Protein AF-A0A9P5W9I7-F1 (afdb_monomer_lite)

Foldseek 3Di:
DVLVVVLVVLVVQLQPDPDLVSNVVSLVVSCVSCVVPVVVNVCCVPPQADPSNHGDCVVVVLDPDPDPPRVVNVVVVVVVCCCVPQVVVDPDDPPVNVVVSCVPPVVVVVVVVVVCVVVVNDPPPQDVVNVVVVVVVVPDDPVRVVVVVVVVVVVVVVVD

pLDDT: mean 71.73, std 11.71, range [44.12, 89.69]

Sequence (160 aa):
HEKCDLMRPLFNAVRNATNALDQKAKWDQFKEEFPTQTKLINYIDNKWFNKTGIIQRWAVYHRMEDQEVTTNNWVESWHSILKGNHLVRERNVRIDRLIYLLQGPVDIDFRLTYYKIKKGLQPIPWRQEDKRKRNRAYQIPIAEAARMITVKDIVEDNLH

Structure (mmCIF, N/CA/C/O backbone):
data_AF-A0A9P5W9I7-F1
#
_entry.id   AF-A0A9P5W9I7-F1
#
loop_
_atom_site.group_PDB
_atom_site.id
_atom_site.type_symbol
_atom_site.label_atom_id
_atom_site.label_alt_id
_atom_site.label_comp_id
_atom_site.label_asym_id
_atom_site.label_entity_id
_atom_site.label_seq_id
_atom_site.pdbx_PDB_ins_code
_atom_site.Cartn_x
_atom_site.Cartn_y
_atom_site.Cartn_z
_atom_site.occupancy
_atom_site.B_iso_or_equiv
_atom_site.auth_seq_id
_atom_site.auth_comp_id
_atom_site.auth_asym_id
_atom_site.auth_atom_id
_atom_site.pdbx_PDB_model_num
ATOM 1 N N . HIS A 1 1 ? -20.521 9.876 -4.128 1.00 48.31 1 HIS A N 1
ATOM 2 C CA . HIS A 1 1 ? -19.052 9.979 -4.246 1.00 48.31 1 HIS A CA 1
ATOM 3 C C . HIS A 1 1 ? -18.432 10.502 -2.947 1.00 48.31 1 HIS A C 1
ATOM 5 O O . HIS A 1 1 ? -17.506 9.862 -2.482 1.00 48.31 1 HIS A O 1
ATOM 11 N N . GLU A 1 2 ? -19.020 11.506 -2.280 1.00 55.56 2 GLU A N 1
ATOM 12 C CA . GLU A 1 2 ? -18.516 12.083 -1.008 1.00 55.56 2 GLU A CA 1
ATOM 13 C C . GLU A 1 2 ? -18.245 11.096 0.144 1.00 55.56 2 GLU A C 1
ATOM 15 O O . GLU A 1 2 ? -17.246 11.232 0.841 1.00 55.56 2 GLU A O 1
ATOM 20 N N . LYS A 1 3 ? -19.079 10.065 0.355 1.00 62.69 3 LYS A N 1
ATOM 21 C CA . LYS A 1 3 ? -18.873 9.136 1.488 1.00 62.69 3 LYS A CA 1
ATOM 22 C C . LYS A 1 3 ? -17.605 8.278 1.374 1.00 62.69 3 LYS A C 1
ATOM 24 O O . LYS A 1 3 ? -17.041 7.905 2.396 1.00 62.69 3 LYS A O 1
ATOM 29 N N . CYS A 1 4 ? -17.127 7.970 0.164 1.00 63.09 4 CYS A N 1
ATOM 30 C CA . CYS A 1 4 ? -15.898 7.179 0.005 1.00 63.09 4 CYS A CA 1
ATOM 31 C C . CYS A 1 4 ? -14.654 7.932 0.493 1.00 63.09 4 CYS A C 1
ATOM 33 O O . CYS A 1 4 ? -13.720 7.300 0.988 1.00 63.09 4 CYS A O 1
ATOM 35 N N . ASP A 1 5 ? -14.659 9.263 0.412 1.00 73.81 5 ASP A N 1
ATOM 36 C CA . ASP A 1 5 ? -13.523 10.092 0.817 1.00 73.81 5 ASP A CA 1
ATOM 37 C C . ASP A 1 5 ? -13.351 10.129 2.345 1.00 73.81 5 ASP A C 1
ATOM 39 O O . ASP A 1 5 ? -12.232 10.274 2.841 1.00 73.81 5 ASP A O 1
ATOM 43 N N . LEU A 1 6 ? -14.430 9.883 3.100 1.00 79.12 6 LEU A N 1
ATOM 44 C CA . LEU A 1 6 ? -14.436 9.811 4.568 1.00 79.12 6 LEU A CA 1
ATOM 45 C C . LEU A 1 6 ? -13.920 8.477 5.124 1.00 79.12 6 LEU A C 1
ATOM 47 O O . LEU A 1 6 ? -13.484 8.407 6.275 1.00 79.12 6 LEU A O 1
ATOM 51 N N . MET A 1 7 ? -13.889 7.425 4.303 1.00 80.00 7 MET A N 1
ATOM 52 C CA . MET A 1 7 ? -13.483 6.089 4.743 1.00 80.00 7 MET A CA 1
ATOM 53 C C . MET A 1 7 ? -12.032 6.060 5.227 1.00 80.00 7 MET A C 1
ATOM 55 O O . MET A 1 7 ? -11.712 5.452 6.248 1.00 80.00 7 MET A O 1
ATOM 59 N N . ARG A 1 8 ? -11.134 6.736 4.505 1.00 78.69 8 ARG A N 1
ATOM 60 C CA . ARG A 1 8 ? -9.700 6.732 4.810 1.00 78.69 8 ARG A CA 1
ATOM 61 C C . ARG A 1 8 ? -9.367 7.528 6.085 1.00 78.69 8 ARG A C 1
ATOM 63 O O . ARG A 1 8 ? -8.616 6.995 6.903 1.00 78.69 8 ARG A O 1
ATOM 70 N N . PRO A 1 9 ? -9.910 8.740 6.309 1.00 83.69 9 PRO A N 1
ATOM 71 C CA . PRO A 1 9 ? -9.795 9.448 7.585 1.00 83.69 9 PRO A CA 1
ATOM 72 C C . PRO A 1 9 ? -10.318 8.649 8.784 1.00 83.69 9 PRO A C 1
ATOM 74 O O . PRO A 1 9 ? -9.591 8.502 9.766 1.00 83.69 9 PRO A O 1
ATOM 77 N N . LEU A 1 10 ? -11.525 8.078 8.691 1.00 82.94 10 LEU A N 1
ATOM 78 C CA . LEU A 1 10 ? -12.131 7.312 9.786 1.00 82.94 10 LEU A CA 1
ATOM 79 C C . LEU A 1 10 ? -11.320 6.058 10.107 1.00 82.94 10 LEU A C 1
ATOM 81 O O . LEU A 1 10 ? -11.001 5.793 11.265 1.00 82.94 10 LEU A O 1
ATOM 85 N N . PHE A 1 11 ? -10.873 5.339 9.080 1.00 82.38 11 PHE A N 1
ATOM 86 C CA . PHE A 1 11 ? -10.020 4.174 9.278 1.00 82.38 11 PHE A CA 1
ATOM 87 C C . PHE A 1 11 ? -8.660 4.528 9.901 1.00 82.38 11 PHE A C 1
ATOM 89 O O . PHE A 1 11 ? -8.155 3.815 10.770 1.00 82.38 11 PHE A O 1
ATOM 96 N N . ASN A 1 12 ? -8.073 5.665 9.513 1.00 81.94 12 ASN A N 1
ATOM 97 C CA . ASN A 1 12 ? -6.860 6.169 10.155 1.00 81.94 12 ASN A CA 1
ATOM 98 C C . ASN A 1 12 ? -7.101 6.523 11.631 1.00 81.94 12 ASN A C 1
ATOM 100 O O . ASN A 1 12 ? -6.225 6.261 12.454 1.00 81.94 12 ASN A O 1
ATOM 104 N N . ALA A 1 13 ? -8.269 7.073 11.976 1.00 83.06 13 ALA A N 1
ATOM 105 C CA . ALA A 1 13 ? -8.627 7.385 13.358 1.00 83.06 13 ALA A CA 1
ATOM 106 C C . ALA A 1 13 ? -8.743 6.116 14.220 1.00 83.06 13 ALA A C 1
ATOM 108 O O . ALA A 1 13 ? -8.220 6.097 15.333 1.00 83.06 13 ALA A O 1
ATOM 109 N N . VAL A 1 14 ? -9.341 5.042 13.688 1.00 84.00 14 VAL A N 1
ATOM 110 C CA . VAL A 1 14 ? -9.391 3.719 14.342 1.00 84.00 14 VAL A CA 1
ATOM 111 C C . VAL A 1 14 ? -7.980 3.187 14.592 1.00 84.00 14 VAL A C 1
ATOM 113 O O . VAL A 1 14 ? -7.662 2.711 15.682 1.00 84.00 14 VAL A O 1
ATOM 116 N N . ARG A 1 15 ? -7.099 3.291 13.592 1.00 76.88 15 ARG A N 1
ATOM 117 C CA . ARG A 1 15 ? -5.727 2.780 13.688 1.00 76.88 15 ARG A CA 1
ATOM 118 C C . ARG A 1 15 ? -4.861 3.568 14.671 1.00 76.88 15 ARG A C 1
ATOM 120 O O . ARG A 1 15 ? -4.028 2.976 15.348 1.00 76.88 15 ARG A O 1
ATOM 127 N N . ASN A 1 16 ? -5.028 4.886 14.719 1.00 76.69 16 ASN A N 1
ATOM 128 C CA . ASN A 1 16 ? -4.210 5.776 15.544 1.00 76.69 16 ASN A CA 1
ATOM 129 C C . ASN A 1 16 ? -4.757 5.937 16.977 1.00 76.69 16 ASN A C 1
ATOM 131 O O . ASN A 1 16 ? -4.187 6.693 17.758 1.00 76.69 16 ASN A O 1
ATOM 135 N N . ALA A 1 17 ? -5.859 5.267 17.323 1.00 78.31 17 ALA A N 1
ATOM 136 C CA . ALA A 1 17 ? -6.409 5.282 18.671 1.00 78.31 17 ALA A CA 1
ATOM 137 C C . ALA A 1 17 ? -5.436 4.629 19.668 1.00 78.31 17 ALA A C 1
ATOM 139 O O . ALA A 1 17 ? -5.015 3.485 19.495 1.00 78.31 17 ALA A O 1
ATOM 140 N N . THR A 1 18 ? -5.086 5.362 20.724 1.00 70.69 18 THR A N 1
ATOM 141 C CA . THR A 1 18 ? -4.099 4.933 21.731 1.00 70.69 18 THR A CA 1
ATOM 142 C C . THR A 1 18 ? -4.683 3.931 22.731 1.00 70.69 18 THR A C 1
ATOM 144 O O . THR A 1 18 ? -3.954 3.115 23.293 1.00 70.69 18 THR A O 1
ATOM 147 N N . ASN A 1 19 ? -6.007 3.964 22.925 1.00 77.38 19 ASN A N 1
ATOM 148 C CA . ASN A 1 19 ? -6.727 3.186 23.931 1.00 77.38 19 ASN A CA 1
ATOM 149 C C . ASN A 1 19 ? -7.699 2.200 23.269 1.00 77.38 19 ASN A C 1
ATOM 151 O O . ASN A 1 19 ? -8.376 2.547 22.306 1.00 77.38 19 ASN A O 1
ATOM 155 N N . ALA A 1 20 ? -7.841 0.997 23.833 1.00 77.88 20 ALA A N 1
ATOM 156 C CA . ALA A 1 20 ? -8.728 -0.047 23.302 1.00 77.88 20 ALA A CA 1
ATOM 157 C C . ALA A 1 20 ? -10.207 0.384 23.235 1.00 77.88 20 ALA A C 1
ATOM 159 O O . ALA A 1 20 ? -10.903 0.088 22.268 1.00 77.88 20 ALA A O 1
ATOM 160 N N . LEU A 1 21 ? -10.677 1.117 24.250 1.00 80.56 21 LEU A N 1
ATOM 161 C CA . LEU A 1 21 ? -12.047 1.641 24.312 1.00 80.56 21 LEU A CA 1
ATOM 162 C C . LEU A 1 21 ? -12.317 2.676 23.213 1.00 80.56 21 LEU A C 1
ATOM 164 O O . LEU A 1 21 ? -13.333 2.605 22.531 1.00 80.56 21 LEU A O 1
ATOM 168 N N . ASP A 1 22 ? -11.375 3.598 23.014 1.00 83.62 22 ASP A N 1
ATOM 169 C CA . ASP A 1 22 ? -11.441 4.629 21.974 1.00 83.62 22 ASP A CA 1
ATOM 170 C C . ASP A 1 22 ? -11.346 4.015 20.566 1.00 83.62 22 ASP A C 1
ATOM 172 O O . ASP A 1 22 ? -12.085 4.383 19.655 1.00 83.62 22 ASP A O 1
ATOM 176 N N . GLN A 1 23 ? -10.491 3.003 20.401 1.00 82.75 23 GLN A N 1
ATOM 177 C CA . GLN A 1 23 ? -10.377 2.244 19.159 1.00 82.75 23 GLN A CA 1
ATOM 178 C C . GLN A 1 23 ? -11.676 1.517 18.813 1.00 82.75 23 GLN A C 1
ATOM 180 O O . GLN A 1 23 ? -12.113 1.560 17.663 1.00 82.75 23 GLN A O 1
ATOM 185 N N . LYS A 1 24 ? -12.303 0.878 19.806 1.00 84.50 24 LYS A N 1
ATOM 186 C CA . LYS A 1 24 ? -13.584 0.197 19.630 1.00 84.50 24 LYS A CA 1
ATOM 187 C C . LYS A 1 24 ? -14.688 1.180 19.248 1.00 84.50 24 LYS A C 1
ATOM 189 O O . LYS A 1 24 ? -15.360 0.945 18.254 1.00 84.50 24 LYS A O 1
ATOM 194 N N . ALA A 1 25 ? -14.806 2.307 19.952 1.00 87.62 25 ALA A N 1
ATOM 195 C CA . ALA A 1 25 ? -15.806 3.330 19.646 1.00 87.62 25 ALA A CA 1
ATOM 196 C C . ALA A 1 25 ? -15.678 3.859 18.204 1.00 87.62 25 ALA A C 1
ATOM 198 O O . ALA A 1 25 ? -16.665 3.942 17.478 1.00 87.62 25 ALA A O 1
ATOM 199 N N . LYS A 1 26 ? -14.450 4.143 17.750 1.00 88.38 26 LYS A N 1
ATOM 200 C CA . LYS A 1 26 ? -14.189 4.580 16.367 1.00 88.38 26 LYS A CA 1
ATOM 201 C C . LYS A 1 26 ? -14.460 3.482 15.340 1.00 88.38 26 LYS A C 1
ATOM 203 O O . LYS A 1 26 ? -14.835 3.775 14.207 1.00 88.38 26 LYS A O 1
ATOM 208 N N . TRP A 1 27 ? -14.236 2.220 15.703 1.00 89.38 27 TRP A N 1
ATOM 209 C CA . TRP A 1 27 ? -14.510 1.092 14.819 1.00 89.38 27 TRP A CA 1
ATOM 210 C C . TRP A 1 27 ? -16.010 0.824 14.691 1.00 89.38 27 TRP A C 1
ATOM 212 O O . TRP A 1 27 ? -16.485 0.565 13.589 1.00 89.38 27 TRP A O 1
ATOM 222 N N . ASP A 1 28 ? -16.762 0.963 15.780 1.00 88.44 28 ASP A N 1
ATOM 223 C CA . ASP A 1 28 ? -18.222 0.879 15.767 1.00 88.44 28 ASP A CA 1
ATOM 224 C C . ASP A 1 28 ? -18.814 2.023 14.924 1.00 88.44 28 ASP A C 1
ATOM 226 O O . ASP A 1 28 ? -19.610 1.760 14.022 1.00 88.44 28 ASP A O 1
ATOM 230 N N . GLN A 1 29 ? -18.299 3.252 15.075 1.00 89.69 29 GLN A N 1
ATOM 231 C CA . GLN A 1 29 ? -18.633 4.377 14.191 1.00 89.69 29 GLN A CA 1
ATOM 232 C C . GLN A 1 29 ? -18.363 4.044 12.711 1.00 89.69 29 GLN A C 1
ATOM 234 O O . GLN A 1 29 ? -19.195 4.304 11.844 1.00 89.69 29 GLN A O 1
ATOM 239 N N . PHE A 1 30 ? -17.222 3.419 12.398 1.00 89.06 30 PHE A N 1
ATOM 240 C CA . PHE A 1 30 ? -16.901 3.012 11.027 1.00 89.06 30 PHE A CA 1
ATOM 241 C C . PHE A 1 30 ? -17.912 1.995 10.464 1.00 89.06 30 PHE A C 1
ATOM 243 O O . PHE A 1 30 ? -18.265 2.070 9.284 1.00 89.06 30 PHE A O 1
ATOM 250 N N . LYS A 1 31 ? -18.399 1.053 11.282 1.00 88.88 31 LYS A N 1
ATOM 251 C CA . LYS A 1 31 ? -19.411 0.064 10.865 1.00 88.88 31 LYS A CA 1
ATOM 252 C C . LYS A 1 31 ? -20.766 0.713 10.594 1.00 88.88 31 LYS A C 1
ATOM 254 O O . LYS A 1 31 ? -21.421 0.338 9.623 1.00 88.88 31 LYS A O 1
ATOM 259 N N . GLU A 1 32 ? -21.162 1.680 11.418 1.00 89.06 32 GLU A N 1
ATOM 260 C CA . GLU A 1 32 ? -22.407 2.438 11.242 1.00 89.06 32 GLU A CA 1
ATOM 261 C C . GLU A 1 32 ? -22.374 3.308 9.982 1.00 89.06 32 GLU A C 1
ATOM 263 O O . GLU A 1 32 ? -23.369 3.417 9.264 1.00 89.06 32 GLU A O 1
ATOM 268 N N . GLU A 1 33 ? -21.217 3.892 9.675 1.00 87.88 33 GLU A N 1
ATOM 269 C CA . GLU A 1 33 ? -21.063 4.802 8.543 1.00 87.88 33 GLU A CA 1
ATOM 270 C C . GLU A 1 33 ? -20.870 4.060 7.205 1.00 87.88 33 GLU A C 1
ATOM 272 O O . GLU A 1 33 ? -21.282 4.555 6.147 1.00 87.88 33 GLU A O 1
ATOM 277 N N . PHE A 1 34 ? -20.328 2.833 7.247 1.00 87.19 34 PHE A N 1
ATOM 278 C CA . PHE A 1 34 ? -20.070 1.981 6.076 1.00 87.19 34 PHE A CA 1
ATOM 279 C C . PHE A 1 34 ? -20.651 0.556 6.180 1.00 87.19 34 PHE A C 1
ATOM 281 O O . PHE A 1 34 ? -19.930 -0.421 5.944 1.00 87.19 34 PHE A O 1
ATOM 288 N N . PRO A 1 35 ? -21.967 0.388 6.414 1.00 86.31 35 PRO A N 1
ATOM 289 C CA . PRO A 1 35 ? -22.576 -0.931 6.611 1.00 86.31 35 PRO A CA 1
ATOM 290 C C . PRO A 1 35 ? -22.516 -1.812 5.353 1.00 86.31 35 PRO A C 1
ATOM 292 O O . PRO A 1 35 ? -22.529 -3.038 5.432 1.00 86.31 35 PRO A O 1
ATOM 295 N N . THR A 1 36 ? -22.407 -1.203 4.169 1.00 87.75 36 THR A N 1
ATOM 296 C CA . THR A 1 36 ? -22.297 -1.910 2.885 1.00 87.75 36 THR A CA 1
ATOM 297 C C . THR A 1 36 ? -20.950 -2.611 2.689 1.00 87.75 36 THR A C 1
ATOM 299 O O . THR A 1 36 ? -20.841 -3.493 1.838 1.00 87.75 36 THR A O 1
ATOM 302 N N . GLN A 1 37 ? -19.925 -2.280 3.482 1.00 84.06 37 GLN A N 1
ATOM 303 C CA . GLN A 1 37 ? -18.563 -2.807 3.338 1.00 84.06 37 GLN A CA 1
ATOM 304 C C . GLN A 1 37 ? -18.314 -4.061 4.181 1.00 84.06 37 GLN A C 1
ATOM 306 O O . GLN A 1 37 ? -17.251 -4.242 4.776 1.00 84.06 37 GLN A O 1
ATOM 311 N N . THR A 1 38 ? -19.287 -4.969 4.199 1.00 84.94 38 THR A N 1
ATOM 312 C CA . THR A 1 38 ? -19.289 -6.189 5.023 1.00 84.94 38 THR A CA 1
ATOM 313 C C . THR A 1 38 ? -18.039 -7.049 4.842 1.00 84.94 38 THR A C 1
ATOM 315 O O . THR A 1 38 ? -17.475 -7.531 5.819 1.00 84.94 38 THR A O 1
ATOM 318 N N . LYS A 1 39 ? -17.541 -7.203 3.607 1.00 84.88 39 LYS A N 1
ATOM 319 C CA . LYS A 1 39 ? -16.312 -7.971 3.327 1.00 84.88 39 LYS A CA 1
ATOM 320 C C . LYS A 1 39 ? -15.078 -7.362 3.996 1.00 84.88 39 LYS A C 1
ATOM 322 O O . LYS A 1 39 ? -14.263 -8.095 4.549 1.00 84.88 39 LYS A O 1
ATOM 327 N N . LEU A 1 40 ? -14.950 -6.038 3.939 1.00 81.19 40 LEU A N 1
ATOM 328 C CA . LEU A 1 40 ? -13.836 -5.308 4.541 1.00 81.19 40 LEU A CA 1
ATOM 329 C C . LEU A 1 40 ? -13.916 -5.368 6.069 1.00 81.19 40 LEU A C 1
ATOM 331 O O . LEU A 1 40 ? -12.923 -5.695 6.716 1.00 81.19 40 LEU A O 1
ATOM 335 N N . ILE A 1 41 ? -15.104 -5.118 6.626 1.00 86.94 41 ILE A N 1
ATOM 336 C CA . ILE A 1 41 ? -15.362 -5.181 8.069 1.00 86.94 41 ILE A CA 1
ATOM 337 C C . ILE A 1 41 ? -15.014 -6.574 8.603 1.00 86.94 41 ILE A C 1
ATOM 339 O O . ILE A 1 41 ? -14.200 -6.689 9.515 1.00 86.94 41 ILE A O 1
ATOM 343 N N . ASN A 1 42 ? -15.525 -7.631 7.963 1.00 86.25 42 ASN A N 1
ATOM 344 C CA . ASN A 1 42 ? -15.249 -9.013 8.355 1.00 86.25 42 ASN A CA 1
ATOM 345 C C . ASN A 1 42 ? -13.761 -9.362 8.261 1.00 86.25 42 ASN A C 1
ATOM 347 O O . ASN A 1 42 ? -13.240 -10.087 9.105 1.00 86.25 42 ASN A O 1
ATOM 351 N N . TYR A 1 43 ? -13.062 -8.883 7.231 1.00 83.38 43 TYR A N 1
ATOM 352 C CA . TYR A 1 43 ? -11.627 -9.118 7.104 1.00 83.38 43 TYR A CA 1
ATOM 353 C C . TYR A 1 43 ? -10.861 -8.503 8.280 1.00 83.38 43 TYR A C 1
ATOM 355 O O . TYR A 1 43 ? -10.034 -9.178 8.892 1.00 83.38 43 TYR A O 1
ATOM 363 N N . ILE A 1 44 ? -11.160 -7.251 8.623 1.00 82.94 44 ILE A N 1
ATOM 364 C CA . ILE A 1 44 ? -10.463 -6.521 9.686 1.00 82.94 44 ILE A CA 1
ATOM 365 C C . ILE A 1 44 ? -10.810 -7.109 11.061 1.00 82.94 44 ILE A C 1
ATOM 367 O O . ILE A 1 44 ? -9.887 -7.400 11.823 1.00 82.94 44 ILE A O 1
ATOM 371 N N . ASP A 1 45 ? -12.091 -7.374 11.346 1.00 83.38 45 ASP A N 1
ATOM 372 C CA . ASP A 1 45 ? -12.543 -8.013 12.596 1.00 83.38 45 ASP A CA 1
ATOM 373 C C . ASP A 1 45 ? -11.817 -9.349 12.839 1.00 83.38 45 ASP A C 1
ATOM 375 O O . ASP A 1 45 ? -11.376 -9.621 13.952 1.00 83.38 45 ASP A O 1
ATOM 379 N N . ASN A 1 46 ? -11.616 -10.156 11.791 1.00 81.19 46 ASN A N 1
ATOM 380 C CA . ASN A 1 46 ? -11.006 -11.484 11.923 1.00 81.19 46 ASN A CA 1
ATOM 381 C C . ASN A 1 46 ? -9.473 -11.495 11.877 1.00 81.19 46 ASN A C 1
ATOM 383 O O . ASN A 1 46 ? -8.851 -12.418 12.406 1.00 81.19 46 ASN A O 1
ATOM 387 N N . LYS A 1 47 ? -8.849 -10.552 11.160 1.00 78.75 47 LYS A N 1
ATOM 388 C CA . LYS A 1 47 ? -7.401 -10.586 10.892 1.00 78.75 47 LYS A CA 1
ATOM 389 C C . LYS A 1 47 ? -6.615 -9.559 11.687 1.00 78.75 47 LYS A C 1
ATOM 391 O O . LYS A 1 47 ? -5.446 -9.809 11.956 1.00 78.75 47 LYS A O 1
ATOM 396 N N . TRP A 1 48 ? -7.196 -8.402 11.990 1.00 76.81 48 TRP A N 1
ATOM 397 C CA . TRP A 1 48 ? -6.445 -7.266 12.532 1.00 76.81 48 TRP A CA 1
ATOM 398 C C . TRP A 1 48 ? -6.666 -7.104 14.028 1.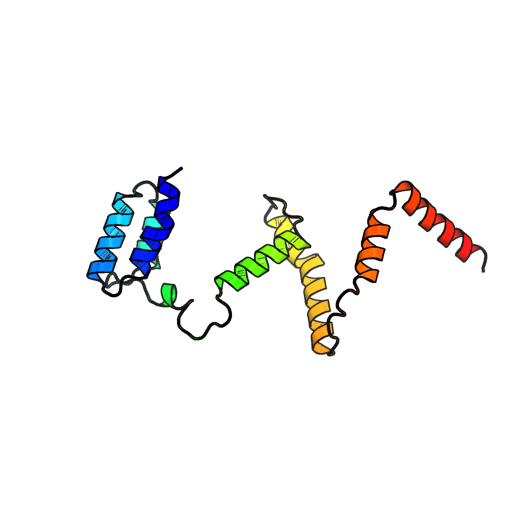00 76.81 48 TRP A C 1
ATOM 400 O O . TRP A 1 48 ? -5.717 -6.773 14.734 1.00 76.81 48 TRP A O 1
ATOM 410 N N . PHE A 1 49 ? -7.869 -7.376 14.531 1.00 79.31 49 PHE A N 1
ATOM 411 C CA . PHE A 1 49 ? -8.131 -7.362 15.967 1.00 79.31 49 PHE A CA 1
ATOM 412 C C . PHE A 1 49 ? -7.614 -8.642 16.637 1.00 79.31 49 PHE A C 1
ATOM 414 O O . PHE A 1 49 ? -7.768 -9.752 16.129 1.00 79.31 49 PHE A O 1
ATOM 421 N N . ASN A 1 50 ? -6.957 -8.504 17.789 1.00 70.69 50 ASN A N 1
ATOM 422 C CA . ASN A 1 50 ? -6.643 -9.641 18.650 1.00 70.69 50 ASN A CA 1
ATOM 423 C C . ASN A 1 50 ? -7.858 -10.052 19.497 1.00 70.69 50 ASN A C 1
ATOM 425 O O . ASN A 1 50 ? -8.888 -9.385 19.524 1.00 70.69 50 ASN A O 1
ATOM 429 N N . LYS A 1 51 ? -7.698 -11.135 20.266 1.00 68.56 51 LYS A N 1
ATOM 430 C CA . LYS A 1 51 ? -8.723 -11.628 21.201 1.00 68.56 51 LYS A CA 1
ATOM 431 C C . LYS A 1 51 ? -9.139 -10.599 22.265 1.00 68.56 51 LYS A C 1
ATOM 433 O O . LYS A 1 51 ? -10.186 -10.769 22.872 1.00 68.56 51 LYS A O 1
ATOM 438 N N . THR A 1 52 ? -8.336 -9.557 22.498 1.00 65.38 52 THR A N 1
ATOM 439 C CA . THR A 1 52 ? -8.637 -8.474 23.444 1.00 65.38 52 THR A CA 1
ATOM 440 C C . THR A 1 52 ? -9.257 -7.240 22.778 1.00 65.38 52 THR A C 1
ATOM 442 O O . THR A 1 52 ? -9.479 -6.240 23.454 1.00 65.38 52 THR A O 1
ATOM 445 N N . GLY A 1 53 ? -9.581 -7.299 21.479 1.00 66.00 53 GLY A N 1
ATOM 446 C CA . GLY A 1 53 ? -10.259 -6.219 20.756 1.00 66.00 53 GLY A CA 1
ATOM 447 C C . GLY A 1 53 ? -9.359 -5.032 20.405 1.00 66.00 53 GLY A C 1
ATOM 448 O O . GLY A 1 53 ? -9.863 -3.950 20.124 1.00 66.00 53 GLY A O 1
ATOM 449 N N . ILE A 1 54 ? -8.039 -5.226 20.411 1.00 67.75 54 ILE A N 1
ATOM 450 C CA . ILE A 1 54 ? -7.041 -4.227 20.016 1.00 67.75 54 ILE A CA 1
ATOM 451 C C . ILE A 1 54 ? -6.461 -4.627 18.659 1.00 67.75 54 ILE A C 1
ATOM 453 O O . ILE A 1 54 ? -6.158 -5.804 18.433 1.00 67.75 54 ILE A O 1
ATOM 457 N N . ILE A 1 55 ? -6.264 -3.660 17.760 1.00 69.94 55 ILE A N 1
ATOM 458 C CA . ILE A 1 55 ? -5.552 -3.910 16.502 1.00 69.94 55 ILE A CA 1
ATOM 459 C C . ILE A 1 55 ? -4.136 -4.391 16.832 1.00 69.94 55 ILE A C 1
ATOM 461 O O . ILE A 1 55 ? -3.352 -3.693 17.482 1.00 69.94 55 ILE A O 1
ATOM 465 N N . GLN A 1 56 ? -3.802 -5.603 16.388 1.00 63.66 56 GLN A N 1
ATOM 466 C CA . GLN A 1 56 ? -2.484 -6.182 16.582 1.00 63.66 56 GLN A CA 1
ATOM 467 C C . GLN A 1 56 ? -1.441 -5.250 15.982 1.00 63.66 56 GLN A C 1
ATOM 469 O O . GLN A 1 56 ? -1.489 -4.904 14.801 1.00 63.66 56 GLN A O 1
ATOM 474 N N . ARG A 1 57 ? -0.474 -4.847 16.810 1.00 56.91 57 ARG A N 1
ATOM 475 C CA . ARG A 1 57 ? 0.520 -3.849 16.424 1.00 56.91 57 ARG A CA 1
ATOM 476 C C . ARG A 1 57 ? 1.365 -4.270 15.232 1.00 56.91 57 ARG A C 1
ATOM 478 O O . ARG A 1 57 ? 1.943 -3.372 14.663 1.00 56.91 57 ARG A O 1
ATOM 485 N N . TRP A 1 58 ? 1.390 -5.525 14.770 1.00 53.28 58 TRP A N 1
ATOM 486 C CA . TRP A 1 58 ? 2.023 -5.862 13.482 1.00 53.28 58 TRP A CA 1
ATOM 487 C C . TRP A 1 58 ? 1.346 -5.165 12.284 1.00 53.28 58 TRP A C 1
ATOM 489 O O . TRP A 1 58 ? 2.031 -4.785 11.340 1.00 53.28 58 TRP A O 1
ATOM 499 N N . ALA A 1 59 ? 0.039 -4.876 12.352 1.00 50.94 59 ALA A N 1
ATOM 500 C CA . ALA A 1 59 ? -0.656 -4.036 11.369 1.00 50.94 59 ALA A CA 1
ATOM 501 C C . ALA A 1 59 ? -0.231 -2.550 11.456 1.00 50.94 59 ALA A C 1
ATOM 503 O O . ALA A 1 59 ? -0.383 -1.789 10.499 1.00 50.94 59 ALA A O 1
ATOM 504 N N . VAL A 1 60 ? 0.332 -2.139 12.599 1.00 53.22 60 VAL A N 1
ATOM 505 C CA . VAL A 1 60 ? 0.900 -0.804 12.875 1.00 53.22 60 VAL A CA 1
ATOM 506 C C . VAL A 1 60 ? 2.432 -0.782 12.687 1.00 53.22 60 VAL A C 1
ATOM 508 O O . VAL A 1 60 ? 3.000 0.263 12.381 1.00 53.22 60 VAL A O 1
ATOM 511 N N . TYR A 1 61 ? 3.092 -1.939 12.788 1.00 46.3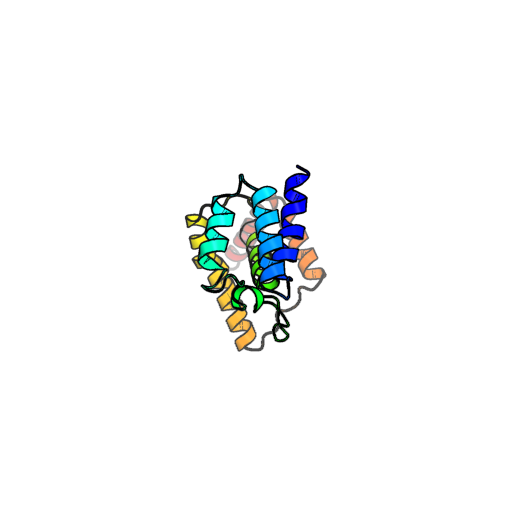8 61 TYR A N 1
ATOM 512 C CA . TYR A 1 61 ? 4.546 -2.145 12.826 1.00 46.38 61 TYR A CA 1
ATOM 513 C C . TYR A 1 61 ? 5.221 -1.788 11.503 1.00 46.38 61 TYR A C 1
ATOM 515 O O . TYR A 1 61 ? 6.414 -1.532 11.464 1.00 46.38 61 TYR A O 1
ATOM 523 N N . HIS A 1 62 ? 4.449 -1.629 10.429 1.00 49.41 62 HIS A N 1
ATOM 524 C CA . HIS A 1 62 ? 4.935 -1.076 9.166 1.00 49.41 62 HIS A CA 1
ATOM 525 C C . HIS A 1 62 ? 5.340 0.417 9.219 1.00 49.41 62 HIS A C 1
ATOM 527 O O . HIS A 1 62 ? 5.568 1.004 8.159 1.00 49.41 62 HIS A O 1
ATOM 533 N N . ARG A 1 63 ? 5.384 1.075 10.393 1.00 48.25 63 ARG A N 1
ATOM 534 C CA . ARG A 1 63 ? 5.720 2.514 10.510 1.00 48.25 63 ARG A CA 1
ATOM 535 C C . ARG A 1 63 ? 6.506 2.950 11.750 1.00 48.25 63 ARG A C 1
ATOM 537 O O . ARG A 1 63 ? 6.736 4.148 11.878 1.00 48.25 63 ARG A O 1
ATOM 544 N N . MET A 1 64 ? 6.862 2.061 12.676 1.00 45.38 64 MET A N 1
ATOM 545 C CA . MET A 1 64 ? 7.619 2.498 13.855 1.00 45.38 64 MET A CA 1
ATOM 546 C C . MET A 1 64 ? 9.118 2.480 13.548 1.00 45.38 64 MET A C 1
ATOM 548 O O . MET A 1 64 ? 9.714 1.418 13.436 1.00 45.38 64 MET A O 1
ATOM 552 N N . GLU A 1 65 ? 9.630 3.695 13.336 1.00 48.69 65 GLU A N 1
ATOM 553 C CA . GLU A 1 65 ? 10.999 4.217 13.511 1.00 48.69 65 GLU A CA 1
ATOM 554 C C . GLU A 1 65 ? 12.182 3.571 12.761 1.00 48.69 65 GLU A C 1
ATOM 556 O O . GLU A 1 65 ? 13.130 4.292 12.474 1.00 48.69 65 GLU A O 1
ATOM 561 N N . ASP A 1 66 ? 12.092 2.327 12.281 1.00 47.09 66 ASP A N 1
ATOM 562 C CA . ASP A 1 66 ? 13.225 1.623 11.643 1.00 47.09 66 ASP A CA 1
ATOM 563 C C . ASP A 1 66 ? 13.052 1.341 10.137 1.00 47.09 66 ASP A C 1
ATOM 565 O O . ASP A 1 66 ? 13.790 0.552 9.544 1.00 47.09 66 ASP A O 1
ATOM 569 N N . GLN A 1 67 ? 12.081 1.972 9.469 1.00 48.22 67 GLN A N 1
ATOM 570 C CA . GLN A 1 67 ? 11.960 1.875 8.010 1.00 48.22 67 GLN A CA 1
ATOM 571 C C . GLN A 1 67 ? 12.155 3.237 7.348 1.00 48.22 67 GLN A C 1
ATOM 573 O O . GLN A 1 67 ? 11.192 3.963 7.105 1.00 48.22 67 GLN A O 1
ATOM 578 N N . GLU A 1 68 ? 13.398 3.525 6.947 1.00 54.28 68 GLU A N 1
ATOM 579 C CA . GLU A 1 68 ? 13.724 4.591 5.981 1.00 54.28 68 GLU A CA 1
ATOM 580 C C . GLU A 1 68 ? 12.875 4.478 4.698 1.00 54.28 68 GLU A C 1
ATOM 582 O O . GLU A 1 68 ? 12.630 5.461 3.998 1.00 54.28 68 GLU A O 1
ATOM 587 N N . VAL A 1 69 ? 12.360 3.277 4.408 1.00 53.16 69 VAL A N 1
ATOM 588 C CA . VAL A 1 69 ? 11.476 2.997 3.282 1.00 53.16 69 VAL A CA 1
ATOM 589 C C . VAL A 1 69 ? 10.196 2.349 3.788 1.00 53.16 69 VAL A C 1
ATOM 591 O O . VAL A 1 69 ? 10.165 1.154 4.066 1.00 53.16 69 VAL A O 1
ATOM 594 N N . THR A 1 70 ? 9.102 3.113 3.861 1.00 57.81 70 THR A N 1
ATOM 595 C CA . THR A 1 70 ? 7.790 2.514 4.142 1.00 57.81 70 THR A CA 1
ATOM 596 C C . THR A 1 70 ? 7.524 1.402 3.120 1.00 57.81 70 THR A C 1
ATOM 598 O O . THR A 1 70 ? 7.608 1.629 1.911 1.00 57.81 70 THR A O 1
ATOM 601 N N . THR A 1 71 ? 7.205 0.188 3.581 1.00 58.59 71 THR A N 1
ATOM 602 C CA . THR A 1 71 ? 6.967 -0.969 2.692 1.00 58.59 71 THR A CA 1
ATOM 603 C C . THR A 1 71 ? 5.936 -0.639 1.604 1.00 58.59 71 THR A C 1
ATOM 605 O O . THR A 1 71 ? 6.060 -1.078 0.465 1.00 58.59 71 THR A O 1
ATOM 608 N N . ASN A 1 72 ? 4.961 0.215 1.933 1.00 64.44 72 ASN A N 1
ATOM 609 C CA . ASN A 1 72 ? 3.996 0.748 0.979 1.00 64.44 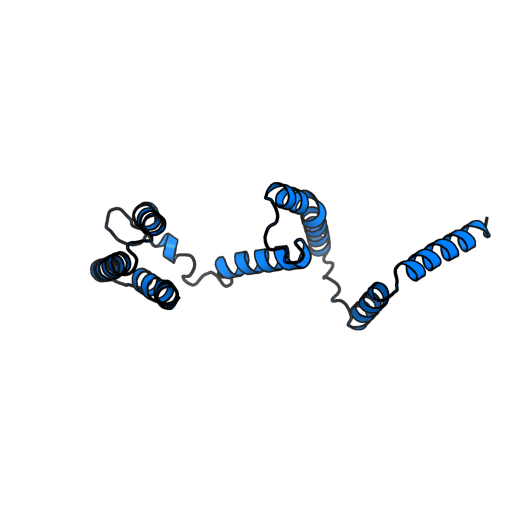72 ASN A CA 1
ATOM 610 C C . ASN A 1 72 ? 4.664 1.564 -0.136 1.00 64.44 72 ASN A C 1
ATOM 612 O O . ASN A 1 72 ? 4.392 1.316 -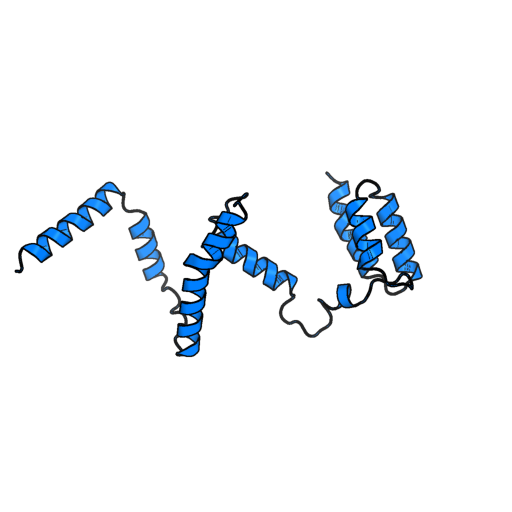1.300 1.00 64.44 72 ASN A O 1
ATOM 616 N N . ASN A 1 73 ? 5.564 2.499 0.181 1.00 67.12 73 ASN A N 1
ATOM 617 C CA . ASN A 1 73 ? 6.272 3.263 -0.849 1.00 67.12 73 ASN A CA 1
ATOM 618 C C . ASN A 1 73 ? 7.168 2.376 -1.711 1.00 67.12 73 ASN A C 1
ATOM 620 O O . ASN A 1 73 ? 7.297 2.643 -2.903 1.00 67.12 73 ASN A O 1
ATOM 624 N N . TRP A 1 74 ? 7.762 1.325 -1.142 1.00 65.06 74 TRP A N 1
ATOM 625 C CA . TRP A 1 74 ? 8.563 0.377 -1.914 1.00 65.06 74 TRP A CA 1
ATOM 626 C C . TRP A 1 74 ? 7.705 -0.433 -2.886 1.00 65.06 74 TRP A C 1
ATOM 628 O O . TRP A 1 74 ? 8.000 -0.468 -4.079 1.00 65.06 74 TRP A O 1
ATOM 638 N N . VAL A 1 75 ? 6.603 -1.011 -2.401 1.00 69.12 75 VAL A N 1
ATOM 639 C CA . VAL A 1 75 ? 5.658 -1.784 -3.220 1.00 69.12 75 VAL A CA 1
ATOM 640 C C . VAL A 1 75 ? 5.004 -0.900 -4.285 1.00 69.12 75 VAL A C 1
ATOM 642 O O . VAL A 1 75 ? 4.942 -1.290 -5.447 1.00 69.12 75 VAL A O 1
ATOM 645 N N . GLU A 1 76 ? 4.577 0.312 -3.932 1.00 74.44 76 GLU A N 1
ATOM 646 C CA . GLU A 1 76 ? 3.989 1.266 -4.880 1.00 74.44 76 GLU A CA 1
ATOM 647 C C . GLU A 1 76 ? 5.010 1.746 -5.920 1.00 74.44 76 GLU A C 1
ATOM 649 O O . GLU A 1 76 ? 4.693 1.816 -7.109 1.00 74.44 76 GLU A O 1
ATOM 654 N N . SER A 1 77 ? 6.257 2.015 -5.513 1.00 74.44 77 SER A N 1
ATOM 655 C CA . SER A 1 77 ? 7.339 2.348 -6.451 1.00 74.44 77 SER A CA 1
ATOM 656 C C . SER A 1 77 ? 7.624 1.186 -7.396 1.00 74.44 77 SER A C 1
ATOM 658 O O . SER A 1 77 ? 7.741 1.392 -8.604 1.00 74.44 77 SER A O 1
ATOM 660 N N . TRP A 1 78 ? 7.672 -0.042 -6.878 1.00 76.75 78 TRP A N 1
ATOM 661 C CA . TRP A 1 78 ? 7.876 -1.235 -7.690 1.00 76.75 78 TRP A CA 1
ATOM 662 C C . TRP A 1 78 ? 6.720 -1.450 -8.675 1.00 76.75 78 TRP A C 1
ATOM 664 O O . TRP A 1 78 ? 6.958 -1.636 -9.867 1.00 76.75 78 TRP A O 1
ATOM 674 N N . HIS A 1 79 ? 5.468 -1.305 -8.231 1.00 75.69 79 HIS A N 1
ATOM 675 C CA . HIS A 1 79 ? 4.297 -1.341 -9.108 1.00 75.69 79 HIS A CA 1
ATOM 676 C C . HIS A 1 79 ? 4.317 -0.233 -10.165 1.00 75.69 79 HIS A C 1
ATOM 678 O O . HIS A 1 79 ? 3.936 -0.482 -11.309 1.00 75.69 79 HIS A O 1
ATOM 684 N N . SER A 1 80 ? 4.753 0.976 -9.813 1.00 77.12 80 SER A N 1
ATOM 685 C CA . SER A 1 80 ? 4.869 2.100 -10.747 1.00 77.12 80 SER A CA 1
ATOM 686 C C . SER A 1 80 ? 5.906 1.820 -11.838 1.00 77.12 80 SER A C 1
ATOM 688 O O . SER A 1 80 ? 5.615 1.992 -13.024 1.00 77.12 80 SER A O 1
ATOM 690 N N . ILE A 1 81 ? 7.077 1.297 -11.457 1.00 78.31 81 ILE A N 1
ATOM 691 C CA . ILE A 1 81 ? 8.144 0.889 -12.383 1.00 78.31 81 ILE A CA 1
ATOM 692 C C . ILE A 1 81 ? 7.668 -0.258 -13.276 1.00 78.31 81 ILE A C 1
ATOM 694 O O . ILE A 1 81 ? 7.820 -0.184 -14.494 1.00 78.31 81 ILE A O 1
ATOM 698 N N . LEU A 1 82 ? 7.033 -1.281 -12.703 1.00 76.50 82 LEU A N 1
ATOM 699 C CA . LEU A 1 82 ? 6.509 -2.420 -13.453 1.00 76.50 82 LEU A CA 1
ATOM 700 C C . LEU A 1 82 ? 5.453 -1.975 -14.474 1.00 76.50 82 LEU A C 1
ATOM 702 O O . LEU A 1 82 ? 5.526 -2.326 -15.654 1.00 76.50 82 LEU A O 1
ATOM 706 N N . LYS A 1 83 ? 4.504 -1.134 -14.044 1.00 75.56 83 LYS A N 1
ATOM 707 C CA . LYS A 1 83 ? 3.463 -0.583 -14.918 1.00 75.56 83 LYS A CA 1
ATOM 708 C C . LYS A 1 83 ? 4.034 0.316 -16.012 1.00 75.56 83 LYS A C 1
ATOM 710 O O . LYS A 1 83 ? 3.543 0.274 -17.137 1.00 75.56 83 LYS A O 1
ATOM 715 N N . GLY A 1 84 ? 5.034 1.134 -15.687 1.00 74.44 84 GLY A N 1
ATOM 716 C CA . GLY A 1 84 ? 5.639 2.094 -16.609 1.00 74.44 84 GLY A CA 1
ATOM 717 C C . GLY A 1 84 ? 6.563 1.453 -17.640 1.00 74.44 84 GLY A C 1
ATOM 718 O O . GLY A 1 84 ? 6.428 1.734 -18.827 1.00 74.44 84 GLY A O 1
ATOM 719 N N . ASN A 1 85 ? 7.468 0.583 -17.194 1.00 73.94 85 ASN A N 1
ATOM 720 C CA . ASN A 1 85 ? 8.526 0.033 -18.041 1.00 73.94 85 ASN A CA 1
ATOM 721 C C . ASN A 1 85 ? 8.097 -1.231 -18.788 1.00 73.94 85 ASN A C 1
ATOM 723 O O . ASN A 1 85 ? 8.565 -1.452 -19.901 1.00 73.94 85 ASN A O 1
ATOM 727 N N . HIS A 1 86 ? 7.217 -2.050 -18.199 1.00 71.56 86 HIS A N 1
ATOM 728 C CA . HIS A 1 86 ? 6.916 -3.383 -18.735 1.00 71.56 86 HIS A CA 1
ATOM 729 C C . HIS A 1 86 ? 5.455 -3.568 -19.160 1.00 71.56 86 HIS A C 1
ATOM 731 O O . HIS A 1 86 ? 5.192 -4.361 -20.058 1.00 71.56 86 HIS A O 1
ATOM 737 N N . LEU A 1 87 ? 4.504 -2.837 -18.564 1.00 72.75 87 LEU A N 1
ATOM 738 C CA . LEU A 1 87 ? 3.072 -2.981 -18.882 1.00 72.75 87 LEU A CA 1
ATOM 739 C C . LEU A 1 87 ? 2.492 -1.806 -19.685 1.00 72.75 87 LEU A C 1
ATOM 741 O O . LEU A 1 87 ? 1.285 -1.775 -19.899 1.00 72.75 87 LEU A O 1
ATOM 745 N N . VAL A 1 88 ? 3.309 -0.825 -20.098 1.00 71.19 88 VAL A N 1
ATOM 746 C CA . VAL A 1 88 ? 2.892 0.361 -20.889 1.00 71.19 88 VAL A CA 1
ATOM 747 C C . VAL A 1 88 ? 1.632 1.045 -20.317 1.00 71.19 88 VAL A C 1
ATOM 749 O O . VAL A 1 88 ? 0.797 1.585 -21.034 1.00 71.19 88 VAL A O 1
ATOM 752 N N . ARG A 1 89 ? 1.461 1.017 -18.988 1.00 64.75 89 ARG A N 1
ATOM 753 C CA . ARG A 1 89 ? 0.268 1.516 -18.276 1.00 64.75 89 ARG A CA 1
ATOM 754 C C . ARG A 1 89 ? -1.074 0.916 -18.749 1.00 64.75 89 ARG A C 1
ATOM 756 O O . ARG A 1 89 ? -2.121 1.518 -18.498 1.00 64.75 89 ARG A O 1
ATOM 763 N N . GLU A 1 90 ? -1.083 -0.260 -19.379 1.00 66.94 90 GLU A N 1
ATOM 764 C CA . GLU A 1 90 ? -2.320 -0.971 -19.718 1.00 66.94 90 GLU A CA 1
ATOM 765 C C . GLU A 1 90 ? -3.094 -1.314 -18.436 1.00 66.94 90 GLU A C 1
ATOM 767 O O . GLU A 1 90 ? -2.561 -1.895 -17.489 1.00 66.94 90 GLU A O 1
ATOM 772 N N . ARG A 1 91 ? -4.375 -0.928 -18.384 1.00 56.88 91 ARG A N 1
ATOM 773 C CA . ARG A 1 91 ? -5.193 -1.014 -17.162 1.00 56.88 91 ARG A CA 1
ATOM 774 C C . ARG A 1 91 ? -5.752 -2.410 -16.853 1.00 56.88 91 ARG A C 1
ATOM 776 O O . ARG A 1 91 ? -6.436 -2.536 -15.850 1.00 56.88 91 ARG A O 1
ATOM 783 N N . ASN A 1 92 ? -5.457 -3.441 -17.650 1.00 59.62 92 ASN A N 1
ATOM 784 C CA . ASN A 1 92 ? -5.938 -4.812 -17.428 1.00 59.62 92 ASN A CA 1
ATOM 785 C C . ASN A 1 92 ? -5.060 -5.843 -18.150 1.00 59.62 92 ASN A C 1
ATOM 787 O O . ASN A 1 92 ? -5.407 -6.345 -19.218 1.00 59.62 92 ASN A O 1
ATOM 791 N N . VAL A 1 93 ? -3.912 -6.173 -17.564 1.00 62.00 93 VAL A N 1
ATOM 792 C CA . VAL A 1 93 ? -3.070 -7.262 -18.067 1.00 62.00 93 VAL A CA 1
ATOM 793 C C . 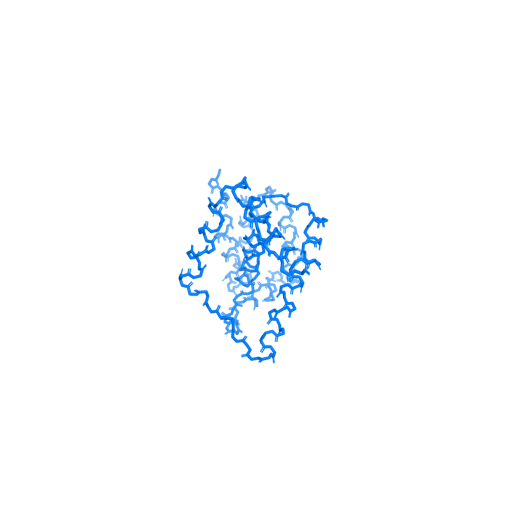VAL A 1 93 ? -3.487 -8.547 -17.358 1.00 62.00 93 VAL A C 1
ATOM 795 O O . VAL A 1 93 ? -3.479 -8.609 -16.129 1.00 62.00 93 VAL A O 1
ATOM 798 N N . ARG A 1 94 ? -3.897 -9.565 -18.124 1.00 72.38 94 ARG A N 1
ATOM 799 C CA . ARG A 1 94 ? -4.218 -10.889 -17.577 1.00 72.38 94 ARG A CA 1
ATOM 800 C C . ARG A 1 94 ? -3.027 -11.441 -16.781 1.00 72.38 94 ARG A C 1
ATOM 802 O O . ARG A 1 94 ? -1.877 -11.229 -17.164 1.00 72.38 94 ARG A O 1
ATOM 809 N N . ILE A 1 95 ? -3.310 -12.170 -15.700 1.00 69.88 95 ILE A N 1
ATOM 810 C CA . ILE A 1 95 ? -2.296 -12.727 -14.783 1.00 69.88 95 ILE A CA 1
ATOM 811 C C . ILE A 1 95 ? -1.258 -13.577 -15.534 1.00 69.88 95 ILE A C 1
ATOM 813 O O . ILE A 1 95 ? -0.070 -13.478 -15.248 1.00 69.88 95 ILE A O 1
ATOM 817 N N . ASP A 1 96 ? -1.675 -14.343 -16.543 1.00 70.81 96 ASP A N 1
ATOM 818 C CA . ASP A 1 96 ? -0.777 -15.129 -17.399 1.00 70.81 96 ASP A CA 1
ATOM 819 C C . ASP A 1 96 ? 0.256 -14.265 -18.150 1.00 70.81 96 ASP A C 1
ATOM 821 O O . ASP A 1 96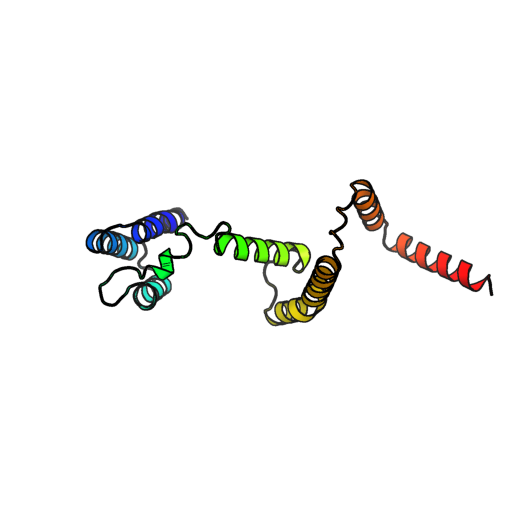 ? 1.450 -14.570 -18.144 1.00 70.81 96 ASP A O 1
ATOM 825 N N . ARG A 1 97 ? -0.167 -13.126 -18.712 1.00 71.12 97 ARG A N 1
ATOM 826 C CA . ARG A 1 97 ? 0.727 -12.166 -19.382 1.00 71.12 97 ARG A CA 1
ATOM 827 C C . ARG A 1 97 ? 1.656 -11.457 -18.394 1.00 71.12 97 ARG A C 1
ATOM 829 O O . ARG A 1 97 ? 2.795 -11.159 -18.747 1.00 71.12 97 ARG A O 1
ATOM 836 N N . LEU A 1 98 ? 1.214 -11.230 -17.154 1.00 73.75 98 LEU A N 1
ATOM 837 C CA . LEU A 1 98 ? 2.070 -10.700 -16.089 1.00 73.75 98 LEU A CA 1
ATOM 838 C C . LEU A 1 98 ? 3.177 -11.694 -15.706 1.00 73.75 98 LEU A C 1
ATOM 840 O O . LEU A 1 98 ? 4.334 -11.296 -15.615 1.00 73.75 98 LEU A O 1
ATOM 844 N N . ILE A 1 99 ? 2.842 -12.976 -15.533 1.00 74.19 99 ILE A N 1
ATOM 845 C CA . ILE A 1 99 ? 3.818 -14.034 -15.225 1.00 74.19 99 ILE A CA 1
ATOM 846 C C . ILE A 1 99 ? 4.844 -14.160 -16.357 1.00 74.19 99 ILE A C 1
ATOM 848 O O . ILE A 1 99 ? 6.045 -14.169 -16.094 1.00 74.19 99 ILE A O 1
ATOM 852 N N . TYR A 1 100 ? 4.386 -14.162 -17.612 1.00 78.00 100 TYR A N 1
ATOM 853 C CA . TYR A 1 100 ? 5.269 -14.194 -18.778 1.00 78.00 100 TYR A CA 1
ATOM 854 C C . TYR A 1 100 ? 6.248 -13.006 -18.809 1.00 78.00 100 TYR A C 1
ATOM 856 O O . TYR A 1 100 ? 7.444 -13.184 -19.037 1.00 78.00 100 TYR A O 1
ATOM 864 N N . LEU A 1 101 ? 5.768 -11.791 -18.524 1.00 74.06 101 LEU A N 1
ATOM 865 C CA . LEU A 1 101 ? 6.614 -10.594 -18.472 1.00 74.06 101 LEU A CA 1
ATOM 866 C C . LEU A 1 101 ? 7.618 -10.627 -17.315 1.00 74.06 101 LEU A C 1
ATOM 868 O O . LEU A 1 101 ? 8.764 -10.212 -17.491 1.00 74.06 101 LEU A O 1
ATOM 872 N N . LEU A 1 102 ? 7.203 -11.128 -16.148 1.00 76.81 102 LEU A N 1
ATOM 873 C CA . LEU A 1 102 ? 8.087 -11.281 -14.995 1.00 76.81 102 LEU A CA 1
ATOM 874 C C . LEU A 1 102 ? 9.211 -12.285 -15.281 1.00 76.81 102 LEU A C 1
ATOM 876 O O . LEU A 1 102 ? 10.358 -12.021 -14.936 1.00 76.81 102 LEU A O 1
ATOM 880 N N . GLN A 1 103 ? 8.898 -13.398 -15.948 1.00 78.81 103 GLN A N 1
ATOM 881 C CA . GLN A 1 103 ? 9.861 -14.460 -16.243 1.00 78.81 103 GLN A CA 1
ATOM 882 C C . GLN A 1 103 ? 10.787 -14.140 -17.429 1.00 78.81 103 GLN A C 1
ATOM 884 O O . GLN A 1 103 ? 11.904 -14.648 -17.490 1.00 78.81 103 GLN A O 1
ATOM 889 N N . GLY A 1 104 ? 10.340 -13.320 -18.382 1.00 80.88 104 GLY A N 1
ATOM 890 C CA . GLY A 1 104 ? 11.140 -12.937 -19.544 1.00 80.88 104 GLY A CA 1
ATOM 891 C C . GLY A 1 104 ? 11.919 -11.636 -19.314 1.00 80.88 104 GLY A C 1
ATOM 892 O O . GLY A 1 104 ? 13.004 -11.652 -18.729 1.00 80.88 104 GLY A O 1
ATOM 893 N N . PRO A 1 105 ? 11.400 -10.496 -19.801 1.00 74.44 105 PRO A N 1
ATOM 894 C CA . PRO A 1 105 ? 12.135 -9.233 -19.832 1.00 74.44 105 PRO A CA 1
ATOM 895 C C . PRO A 1 105 ? 12.552 -8.728 -18.445 1.00 74.44 105 PRO A C 1
ATOM 897 O O . PRO A 1 105 ? 13.670 -8.243 -18.299 1.00 74.44 105 PRO A O 1
ATOM 900 N N . VAL A 1 106 ? 11.707 -8.878 -17.418 1.00 77.56 106 VAL A N 1
ATOM 901 C CA . VAL A 1 106 ? 12.022 -8.374 -16.067 1.00 77.56 106 VAL A CA 1
ATOM 902 C C . VAL A 1 106 ? 13.158 -9.168 -15.419 1.00 77.56 106 VAL A C 1
ATOM 904 O O . VAL A 1 106 ? 14.070 -8.571 -14.856 1.00 77.56 106 VAL A O 1
ATOM 907 N N . ASP A 1 107 ? 13.141 -10.498 -15.518 1.00 81.94 107 ASP A N 1
ATOM 908 C CA . ASP A 1 107 ? 14.200 -11.364 -14.982 1.00 81.94 107 ASP A CA 1
ATOM 909 C C . ASP A 1 107 ? 15.542 -11.140 -15.703 1.00 81.94 107 ASP A C 1
ATOM 911 O O . ASP A 1 107 ? 16.607 -11.079 -15.083 1.00 81.94 107 ASP A O 1
ATOM 915 N N . ILE A 1 108 ? 15.516 -10.938 -17.025 1.00 82.94 108 ILE A N 1
ATOM 916 C CA . ILE A 1 108 ? 16.713 -10.569 -17.796 1.00 82.94 108 ILE A CA 1
ATOM 917 C C . ILE A 1 108 ? 17.263 -9.213 -17.330 1.00 82.94 108 ILE A C 1
ATOM 919 O O . ILE A 1 108 ? 18.449 -9.126 -17.002 1.00 82.94 108 ILE A O 1
ATOM 923 N N . ASP A 1 109 ? 16.422 -8.182 -17.234 1.00 79.56 109 ASP A N 1
ATOM 924 C CA . ASP A 1 109 ? 16.834 -6.845 -16.792 1.00 79.56 109 ASP A CA 1
ATOM 925 C C . ASP A 1 109 ? 17.345 -6.845 -15.345 1.00 79.56 109 ASP A C 1
ATOM 927 O O . ASP A 1 109 ? 18.354 -6.197 -15.034 1.00 79.56 109 ASP A O 1
ATOM 931 N N . PHE A 1 110 ? 16.698 -7.614 -14.465 1.00 79.50 110 PHE A N 1
ATOM 932 C CA . PHE A 1 110 ? 17.122 -7.802 -13.082 1.00 79.50 110 PHE A CA 1
ATOM 933 C C . PHE A 1 110 ? 18.501 -8.458 -13.013 1.00 79.50 110 PHE A C 1
ATOM 935 O O . PHE A 1 110 ? 19.398 -7.915 -12.366 1.00 79.50 110 PHE A O 1
ATOM 942 N N . ARG A 1 111 ? 18.717 -9.571 -13.728 1.00 81.94 111 ARG A N 1
ATOM 943 C CA . ARG A 1 111 ? 20.024 -10.245 -13.781 1.00 81.94 111 ARG A CA 1
ATOM 944 C C . ARG A 1 111 ? 21.103 -9.335 -14.346 1.00 81.94 111 ARG A C 1
ATOM 946 O O . ARG A 1 111 ? 22.179 -9.243 -13.762 1.00 81.94 111 ARG A O 1
ATOM 953 N N . LEU A 1 112 ? 20.828 -8.625 -15.439 1.00 82.50 112 LEU A N 1
ATOM 954 C CA . LEU A 1 112 ? 21.778 -7.677 -16.025 1.00 82.50 112 LEU A CA 1
ATOM 955 C C . LEU A 1 112 ? 22.143 -6.565 -15.040 1.00 82.50 112 LEU A C 1
ATOM 957 O O . LEU A 1 112 ? 23.317 -6.225 -14.905 1.00 82.50 112 LEU A O 1
ATOM 961 N N . THR A 1 113 ? 21.159 -6.019 -14.327 1.00 78.00 113 THR A N 1
ATOM 962 C CA . THR A 1 113 ? 21.382 -4.989 -13.305 1.00 78.00 113 THR A CA 1
ATOM 963 C C . THR A 1 113 ? 22.185 -5.543 -12.131 1.00 78.00 113 THR A C 1
ATOM 965 O O . THR A 1 113 ? 23.167 -4.928 -11.717 1.00 78.00 113 THR A O 1
ATOM 968 N N . TYR A 1 114 ? 21.842 -6.739 -11.653 1.00 81.31 114 TYR A N 1
ATOM 969 C CA . TYR A 1 114 ? 22.582 -7.444 -10.611 1.00 81.31 114 TYR A CA 1
ATOM 970 C C . TYR A 1 114 ? 24.042 -7.674 -11.013 1.00 81.31 114 TYR A C 1
ATOM 972 O O . TYR A 1 114 ? 24.944 -7.348 -10.246 1.00 81.31 114 TYR A O 1
ATOM 980 N N . TYR A 1 115 ? 24.302 -8.171 -12.226 1.00 81.81 115 TYR A N 1
ATOM 981 C CA . TYR A 1 115 ? 25.665 -8.381 -12.714 1.00 81.81 115 TYR A CA 1
ATOM 982 C C . TYR A 1 115 ? 26.434 -7.069 -12.877 1.00 81.81 115 TYR A C 1
ATOM 984 O O . TYR A 1 115 ? 27.613 -7.029 -12.528 1.00 81.81 115 TYR A O 1
ATOM 992 N N . LYS A 1 116 ? 25.786 -5.992 -13.341 1.00 75.44 116 LYS A N 1
ATOM 993 C CA . LYS A 1 116 ? 26.397 -4.655 -13.411 1.00 75.44 116 LYS A CA 1
ATOM 994 C C . LYS A 1 116 ? 26.827 -4.176 -12.026 1.00 75.44 116 LYS A C 1
ATOM 996 O O . LYS A 1 116 ? 28.001 -3.874 -11.837 1.00 75.44 116 LYS A O 1
ATOM 1001 N N . ILE A 1 117 ? 25.924 -4.222 -11.046 1.00 75.12 117 ILE A N 1
ATOM 1002 C CA . ILE A 1 117 ? 26.213 -3.829 -9.660 1.00 75.12 117 ILE A CA 1
ATOM 1003 C C . ILE A 1 117 ? 27.307 -4.722 -9.057 1.00 75.12 117 ILE A C 1
ATOM 1005 O O . ILE A 1 117 ? 28.285 -4.209 -8.520 1.00 75.12 117 ILE A O 1
ATOM 1009 N N . LYS A 1 118 ? 27.202 -6.050 -9.209 1.00 75.31 118 LYS A N 1
ATOM 1010 C CA . LYS A 1 118 ? 28.194 -7.024 -8.715 1.00 75.31 118 LYS A CA 1
ATOM 1011 C C . LYS A 1 118 ? 29.588 -6.792 -9.303 1.00 75.31 118 LYS A C 1
ATOM 1013 O O . LYS A 1 118 ? 30.583 -7.075 -8.645 1.00 75.31 118 LYS A O 1
ATOM 1018 N N . LYS A 1 119 ? 29.671 -6.304 -10.541 1.00 80.06 119 LYS A N 1
ATOM 1019 C CA . LYS A 1 119 ? 30.929 -5.960 -11.220 1.00 80.06 119 LYS A CA 1
ATOM 1020 C C . LYS A 1 119 ? 31.383 -4.517 -10.961 1.00 80.06 119 LYS A C 1
ATOM 1022 O O . LYS A 1 119 ? 32.359 -4.092 -11.566 1.00 80.06 119 LYS A O 1
ATOM 1027 N N . GLY A 1 120 ? 30.696 -3.767 -10.093 1.00 76.19 120 GLY A N 1
ATOM 1028 C CA . GLY A 1 120 ? 31.007 -2.365 -9.796 1.00 76.19 120 GLY A CA 1
ATOM 1029 C C . GLY A 1 120 ? 30.694 -1.401 -10.945 1.00 76.19 120 GLY A C 1
ATOM 1030 O O . GLY A 1 120 ? 31.100 -0.242 -10.909 1.00 76.19 120 GLY A O 1
ATOM 1031 N N . LEU A 1 121 ? 29.972 -1.857 -11.972 1.00 72.44 121 LEU A N 1
ATOM 1032 C CA . LEU A 1 121 ? 29.543 -1.027 -13.087 1.00 72.44 121 LEU A CA 1
ATOM 1033 C C . LEU A 1 121 ? 28.357 -0.180 -12.621 1.00 72.44 121 LEU A C 1
ATOM 1035 O O . LEU A 1 121 ? 27.240 -0.673 -12.459 1.00 72.44 121 LEU A O 1
ATOM 1039 N N . GLN A 1 122 ? 28.606 1.109 -12.407 1.00 60.31 122 GLN A N 1
ATOM 1040 C CA . GLN A 1 122 ? 27.551 2.094 -12.182 1.00 60.31 122 GLN A CA 1
ATOM 1041 C C . GLN A 1 122 ? 26.622 2.117 -13.411 1.00 60.31 122 GLN A C 1
ATOM 1043 O O . GLN A 1 122 ? 27.118 2.055 -14.544 1.00 60.31 122 GLN A O 1
ATOM 1048 N N . PRO A 1 123 ? 25.287 2.221 -13.243 1.00 56.69 123 PRO A N 1
ATOM 1049 C CA . PRO A 1 123 ? 24.408 2.531 -14.361 1.00 56.69 123 PRO A CA 1
ATOM 1050 C C . PRO A 1 123 ? 24.908 3.833 -14.979 1.00 56.69 123 PRO A C 1
ATOM 1052 O O . PRO A 1 123 ? 24.863 4.866 -14.319 1.00 56.69 123 PRO A O 1
ATOM 1055 N N . ILE A 1 124 ? 25.427 3.787 -16.209 1.00 59.69 124 ILE A N 1
ATOM 1056 C CA . ILE A 1 124 ? 25.866 5.000 -16.899 1.00 59.69 124 ILE A CA 1
ATOM 1057 C C . ILE A 1 124 ? 24.613 5.868 -17.025 1.00 59.69 124 ILE A C 1
ATOM 1059 O O . ILE A 1 124 ? 23.677 5.466 -17.728 1.00 59.69 124 ILE A O 1
ATOM 1063 N N . PRO A 1 125 ? 24.528 7.009 -16.317 1.00 57.47 125 PRO A N 1
ATOM 1064 C CA . PRO A 1 125 ? 23.379 7.872 -16.456 1.00 57.47 125 PRO A CA 1
ATOM 1065 C C . PRO A 1 125 ? 23.337 8.287 -17.917 1.00 57.47 125 PRO A C 1
ATOM 1067 O O . PRO A 1 125 ? 24.333 8.752 -18.473 1.00 57.47 125 PRO A O 1
ATOM 1070 N N . TRP A 1 126 ? 22.191 8.066 -18.555 1.00 48.53 126 TRP A N 1
ATOM 1071 C CA . TRP A 1 126 ? 21.994 8.472 -19.935 1.00 48.53 126 TRP A CA 1
ATOM 1072 C C . TRP A 1 126 ? 22.357 9.949 -20.059 1.00 48.53 126 TRP A C 1
ATOM 1074 O O . TRP A 1 126 ? 21.669 10.801 -19.478 1.00 48.53 126 TRP A O 1
ATOM 1084 N N . ARG A 1 127 ? 23.413 10.261 -20.820 1.00 60.97 127 ARG A N 1
ATOM 1085 C CA . ARG A 1 127 ? 23.707 11.652 -21.160 1.00 60.97 127 ARG A CA 1
ATOM 1086 C C . ARG A 1 127 ? 22.477 12.187 -21.886 1.00 60.97 127 ARG A C 1
ATOM 1088 O O . ARG A 1 127 ? 21.823 11.458 -22.637 1.00 60.97 127 ARG A O 1
ATOM 1095 N N . GLN A 1 128 ? 22.123 13.452 -21.660 1.00 65.75 128 GLN A N 1
ATOM 1096 C CA . GLN A 1 128 ? 20.970 14.059 -22.343 1.00 65.75 128 GLN A CA 1
ATOM 1097 C C . GLN A 1 128 ? 21.042 13.864 -23.863 1.00 65.75 128 GLN A C 1
ATOM 1099 O O . GLN A 1 128 ? 20.024 13.700 -24.531 1.00 65.75 128 GLN A O 1
ATOM 1104 N N . GLU A 1 129 ? 22.258 13.826 -24.393 1.00 66.81 129 GLU A N 1
ATOM 1105 C CA . GLU A 1 129 ? 22.544 13.583 -25.794 1.00 66.81 129 GLU A CA 1
ATOM 1106 C C . GLU A 1 129 ? 22.131 12.183 -26.273 1.00 66.81 129 GLU A C 1
ATOM 1108 O O . GLU A 1 129 ? 21.544 12.060 -27.348 1.00 66.81 129 GLU A O 1
ATOM 1113 N N . ASP A 1 130 ? 22.320 11.144 -25.458 1.00 69.75 130 ASP A N 1
ATOM 1114 C CA . ASP A 1 130 ? 21.914 9.774 -25.788 1.00 69.75 130 ASP A CA 1
ATOM 1115 C C . ASP A 1 130 ? 20.391 9.616 -25.746 1.00 69.75 130 ASP A C 1
ATOM 1117 O O . ASP A 1 130 ? 19.805 8.973 -26.619 1.00 69.75 130 ASP A O 1
ATOM 1121 N N . LYS A 1 131 ? 19.715 10.297 -24.806 1.00 74.62 131 LYS A N 1
ATOM 1122 C CA . LYS A 1 131 ? 18.242 10.391 -24.802 1.00 74.62 131 LYS A CA 1
ATOM 1123 C C . LYS A 1 131 ? 17.725 11.083 -26.065 1.00 74.62 131 LYS A C 1
ATOM 1125 O O . LYS A 1 131 ? 16.761 10.619 -26.669 1.00 74.62 131 LYS A O 1
ATOM 1130 N N . ARG A 1 132 ? 18.382 12.166 -26.498 1.00 75.75 132 ARG A N 1
ATOM 1131 C CA . ARG A 1 132 ? 18.042 12.886 -27.739 1.00 75.75 132 ARG A CA 1
ATOM 1132 C C . ARG A 1 132 ? 18.295 12.036 -28.984 1.00 75.75 132 ARG A C 1
ATOM 1134 O O . ARG A 1 132 ? 17.490 12.082 -29.908 1.00 75.75 132 ARG A O 1
ATOM 1141 N N . LYS A 1 133 ? 19.382 11.260 -29.035 1.00 73.94 133 LYS A N 1
ATOM 1142 C CA . LYS A 1 133 ? 19.660 10.316 -30.135 1.00 73.94 133 LYS A CA 1
ATOM 1143 C C . LYS A 1 133 ? 18.597 9.220 -30.206 1.00 73.94 133 LYS A C 1
ATOM 1145 O O . LYS A 1 133 ? 18.064 8.969 -31.280 1.00 73.94 133 LYS A O 1
ATOM 1150 N N . ARG A 1 134 ? 18.226 8.646 -29.058 1.00 74.44 134 ARG A N 1
ATOM 1151 C CA . ARG A 1 134 ? 17.162 7.642 -28.959 1.00 74.44 134 ARG A CA 1
ATOM 1152 C C . ARG A 1 134 ? 15.816 8.199 -29.426 1.00 74.44 134 ARG A C 1
ATOM 1154 O O . ARG A 1 134 ? 15.187 7.597 -30.284 1.00 74.44 134 ARG A O 1
ATOM 1161 N N . ASN A 1 135 ? 15.406 9.367 -28.930 1.00 77.50 135 ASN A N 1
ATOM 1162 C CA . ASN A 1 135 ? 14.155 10.003 -29.357 1.00 77.50 135 ASN A CA 1
ATOM 1163 C C . ASN A 1 135 ? 14.136 10.303 -30.859 1.00 77.50 135 ASN A C 1
ATOM 1165 O O . ASN A 1 135 ? 13.116 10.071 -31.495 1.00 77.50 135 ASN A O 1
ATOM 1169 N N . ARG A 1 136 ? 15.262 10.752 -31.431 1.00 76.75 136 ARG A N 1
ATOM 1170 C CA . ARG A 1 136 ? 15.389 10.915 -32.885 1.00 76.75 136 ARG A CA 1
ATOM 1171 C C . ARG A 1 136 ? 15.211 9.589 -33.621 1.00 76.75 136 ARG A C 1
ATOM 1173 O O . ARG A 1 136 ? 14.466 9.556 -34.585 1.00 76.75 136 ARG A O 1
ATOM 1180 N N . ALA A 1 137 ? 15.815 8.502 -33.139 1.00 73.38 137 ALA A N 1
ATOM 1181 C CA . ALA A 1 137 ? 15.668 7.181 -33.751 1.00 73.38 137 ALA A CA 1
ATOM 1182 C C . ALA A 1 137 ? 14.211 6.674 -33.743 1.00 73.38 137 ALA A C 1
ATOM 1184 O O . ALA A 1 137 ? 13.757 6.133 -34.743 1.00 73.38 137 ALA A O 1
ATOM 1185 N N . TYR A 1 138 ? 13.451 6.903 -32.664 1.00 76.19 138 TYR A N 1
ATOM 1186 C CA . TYR A 1 138 ? 12.022 6.539 -32.603 1.00 76.19 138 TYR A CA 1
ATOM 1187 C C . TYR A 1 138 ? 11.105 7.446 -33.434 1.00 76.19 138 TYR A C 1
ATOM 1189 O O . TYR A 1 138 ? 9.947 7.097 -33.647 1.00 76.19 138 TYR A O 1
ATOM 1197 N N . GLN A 1 139 ? 11.592 8.606 -33.880 1.00 78.50 139 GLN A N 1
ATOM 1198 C CA . GLN A 1 139 ? 10.860 9.502 -34.779 1.00 78.50 139 GLN A CA 1
ATOM 1199 C C . GLN A 1 139 ? 11.076 9.159 -36.258 1.00 78.50 139 GLN A C 1
ATOM 1201 O O . GLN A 1 139 ? 10.395 9.732 -37.105 1.00 78.50 139 GLN A O 1
ATOM 1206 N N . ILE A 1 140 ? 11.991 8.236 -36.577 1.00 77.31 140 ILE A N 1
ATOM 1207 C CA . ILE A 1 140 ? 12.218 7.796 -37.954 1.00 77.31 140 ILE A CA 1
ATOM 1208 C C . ILE A 1 140 ? 11.018 6.941 -38.395 1.00 77.31 140 ILE A C 1
ATOM 1210 O O . ILE A 1 140 ? 10.704 5.946 -37.733 1.00 77.31 140 ILE A O 1
ATOM 1214 N N . PRO A 1 141 ? 10.338 7.290 -39.503 1.00 81.50 141 PRO A N 1
ATOM 1215 C CA . PRO A 1 141 ? 9.252 6.484 -40.046 1.00 81.50 141 PRO A CA 1
ATOM 1216 C C . PRO A 1 141 ? 9.711 5.057 -40.360 1.00 81.50 141 PRO A C 1
ATOM 1218 O O . PRO A 1 141 ? 10.804 4.845 -40.880 1.00 81.50 141 PRO A O 1
ATOM 1221 N N . ILE A 1 142 ? 8.851 4.067 -40.108 1.00 75.62 142 ILE A N 1
ATOM 1222 C CA . ILE A 1 142 ? 9.183 2.637 -40.271 1.00 75.62 142 ILE A CA 1
ATOM 1223 C C . ILE A 1 142 ? 9.696 2.321 -41.689 1.00 75.62 142 ILE A C 1
ATOM 1225 O O . ILE A 1 142 ? 10.636 1.547 -41.842 1.00 75.62 142 ILE A O 1
ATOM 1229 N N . ALA A 1 143 ? 9.131 2.960 -42.719 1.00 77.00 143 ALA A N 1
ATOM 1230 C CA . ALA A 1 143 ? 9.572 2.802 -44.108 1.00 77.00 143 ALA A CA 1
ATOM 1231 C C . ALA A 1 143 ? 11.014 3.291 -44.348 1.00 77.00 143 ALA A C 1
ATOM 1233 O O . ALA A 1 143 ? 11.743 2.726 -45.161 1.00 77.00 143 ALA A O 1
ATOM 1234 N N . GLU A 1 144 ? 11.439 4.329 -43.631 1.00 77.69 144 GLU A N 1
ATOM 1235 C CA . GLU A 1 144 ? 12.790 4.881 -43.708 1.00 77.69 144 GLU A CA 1
ATOM 1236 C C . GLU A 1 144 ? 13.777 4.058 -42.871 1.00 77.69 144 GLU A C 1
ATOM 1238 O O . GLU A 1 144 ? 14.876 3.757 -43.336 1.00 77.69 144 GLU A O 1
ATOM 1243 N N . ALA A 1 145 ? 13.349 3.570 -41.704 1.00 76.19 145 ALA A N 1
ATOM 1244 C CA . ALA A 1 145 ? 14.122 2.622 -40.905 1.00 76.19 145 ALA A CA 1
ATOM 1245 C C . ALA A 1 145 ? 14.391 1.309 -41.666 1.00 76.19 145 ALA A C 1
ATOM 1247 O O . ALA A 1 145 ? 15.515 0.812 -41.651 1.00 76.19 145 ALA A O 1
ATOM 1248 N N . ALA A 1 146 ? 13.396 0.783 -42.390 1.00 74.62 146 ALA A N 1
ATOM 1249 C CA . ALA A 1 146 ? 13.544 -0.419 -43.213 1.00 74.62 146 ALA A CA 1
ATOM 1250 C C . ALA A 1 146 ? 14.570 -0.233 -44.345 1.00 74.62 146 ALA A C 1
ATOM 1252 O O . ALA A 1 146 ? 15.366 -1.131 -44.610 1.00 74.62 146 ALA A O 1
ATOM 1253 N N . ARG A 1 147 ? 14.615 0.957 -44.964 1.00 74.88 147 ARG A N 1
ATOM 1254 C CA . ARG A 1 147 ? 15.613 1.293 -45.994 1.00 74.88 147 ARG A CA 1
ATOM 1255 C C . ARG A 1 147 ? 17.038 1.344 -45.442 1.00 74.88 147 ARG A C 1
ATOM 1257 O O . ARG A 1 147 ? 17.967 0.899 -46.112 1.00 74.88 147 ARG A O 1
ATOM 1264 N N . MET A 1 148 ? 17.216 1.854 -44.223 1.00 69.25 148 MET A N 1
ATOM 1265 C CA . MET A 1 148 ? 18.531 1.932 -43.573 1.00 69.25 148 MET A CA 1
ATOM 1266 C C . MET A 1 148 ? 19.123 0.556 -43.241 1.00 69.25 148 MET A C 1
ATOM 1268 O O . MET A 1 148 ? 20.344 0.430 -43.187 1.00 69.25 148 MET A O 1
ATOM 1272 N N . ILE A 1 149 ? 18.277 -0.461 -43.050 1.00 69.25 149 ILE A N 1
ATOM 1273 C CA . ILE A 1 149 ? 18.711 -1.851 -42.858 1.00 69.25 149 ILE A CA 1
ATOM 1274 C C . ILE A 1 149 ? 19.231 -2.408 -44.191 1.00 69.25 149 ILE A C 1
ATOM 1276 O O . ILE A 1 149 ? 20.392 -2.787 -44.281 1.00 69.25 149 ILE A O 1
ATOM 1280 N N . THR A 1 150 ? 18.438 -2.302 -45.265 1.00 61.88 150 THR A N 1
ATOM 1281 C CA . THR A 1 150 ? 18.817 -2.831 -46.590 1.00 61.88 150 THR A CA 1
ATOM 1282 C C . THR A 1 150 ? 20.088 -2.214 -47.178 1.00 61.88 150 THR A C 1
ATOM 1284 O O . THR A 1 150 ? 20.832 -2.900 -47.864 1.00 61.88 150 THR A O 1
ATOM 1287 N N . VAL A 1 151 ? 20.369 -0.931 -46.924 1.00 57.66 151 VAL A N 1
ATOM 1288 C CA . VAL A 1 151 ? 21.587 -0.285 -47.452 1.00 57.66 151 VAL A CA 1
ATOM 1289 C C . VAL A 1 151 ? 22.843 -0.765 -46.723 1.00 57.66 151 VAL A C 1
ATOM 1291 O O . VAL A 1 151 ? 23.901 -0.843 -47.338 1.00 57.66 151 VAL A O 1
ATOM 1294 N N . LYS A 1 152 ? 22.747 -1.099 -45.432 1.00 54.94 152 LYS A N 1
ATOM 1295 C CA . LYS A 1 152 ? 23.890 -1.624 -44.678 1.00 54.94 152 LYS A CA 1
ATOM 1296 C C . LYS A 1 152 ? 24.258 -3.038 -45.117 1.00 54.94 152 LYS A C 1
ATOM 1298 O O . LYS A 1 152 ? 25.437 -3.291 -45.337 1.00 54.94 152 LYS A O 1
ATOM 1303 N N . ASP A 1 153 ? 23.257 -3.884 -45.335 1.00 54.00 153 ASP A N 1
ATOM 1304 C CA . ASP A 1 153 ? 23.470 -5.265 -45.777 1.00 54.00 153 ASP A CA 1
ATOM 1305 C C . ASP A 1 153 ? 24.077 -5.316 -47.200 1.00 54.00 153 ASP A C 1
ATOM 1307 O O . ASP A 1 153 ? 24.982 -6.098 -47.464 1.00 54.00 153 ASP A O 1
ATOM 1311 N N . ILE A 1 154 ? 23.692 -4.395 -48.100 1.00 53.91 154 ILE A N 1
ATOM 1312 C CA . ILE A 1 154 ? 24.279 -4.290 -49.456 1.00 53.91 154 ILE A CA 1
ATOM 1313 C C . ILE A 1 154 ? 25.746 -3.819 -49.432 1.00 53.91 154 ILE A C 1
ATOM 1315 O O . ILE A 1 154 ? 26.524 -4.159 -50.324 1.00 53.91 154 ILE A O 1
ATOM 1319 N N . VAL A 1 155 ? 26.143 -2.999 -48.455 1.00 54.78 155 VAL A N 1
ATOM 1320 C CA . VAL A 1 155 ? 27.523 -2.488 -48.363 1.00 54.78 155 VAL A CA 1
ATOM 1321 C C . VAL A 1 155 ? 28.467 -3.534 -47.762 1.00 54.78 155 VAL A C 1
ATOM 1323 O O . VAL A 1 155 ? 29.631 -3.573 -48.150 1.00 54.78 155 VAL A O 1
ATOM 1326 N N . GLU A 1 156 ? 27.979 -4.399 -46.870 1.00 52.78 156 GLU A N 1
ATOM 1327 C CA . GLU A 1 156 ? 28.773 -5.499 -46.300 1.00 52.78 156 GLU A CA 1
ATOM 1328 C C . GLU A 1 156 ? 28.945 -6.675 -47.282 1.00 52.78 156 GLU A C 1
ATOM 1330 O O . GLU A 1 156 ? 30.028 -7.255 -47.327 1.00 52.78 156 GLU A O 1
ATOM 1335 N N . ASP A 1 157 ? 27.969 -6.944 -48.158 1.00 50.72 157 ASP A N 1
ATOM 1336 C CA . ASP A 1 157 ? 28.075 -7.996 -49.190 1.00 50.72 157 ASP A CA 1
ATOM 1337 C C . ASP A 1 157 ? 28.978 -7.627 -50.390 1.00 50.72 157 ASP A C 1
ATOM 1339 O O . ASP A 1 157 ? 29.394 -8.507 -51.136 1.00 50.72 157 ASP A O 1
ATOM 1343 N N . ASN A 1 158 ? 29.321 -6.347 -50.588 1.00 50.47 158 ASN A N 1
ATOM 1344 C CA . ASN A 1 158 ? 30.228 -5.897 -51.665 1.00 50.47 158 ASN A CA 1
ATOM 1345 C C . ASN A 1 158 ? 31.697 -5.741 -51.214 1.00 50.47 158 ASN A C 1
ATOM 1347 O O . ASN A 1 158 ? 32.518 -5.192 -51.953 1.00 50.47 158 ASN A O 1
ATOM 1351 N N . LEU A 1 159 ? 32.026 -6.179 -49.994 1.00 50.69 159 LEU A N 1
ATOM 1352 C CA . LEU A 1 159 ? 33.382 -6.167 -49.427 1.00 50.69 159 LEU A CA 1
ATOM 1353 C C . LEU A 1 159 ? 33.970 -7.576 -49.201 1.00 50.69 159 LEU A C 1
ATOM 1355 O O . LEU A 1 159 ? 35.042 -7.701 -48.599 1.00 50.69 159 LEU A O 1
ATOM 1359 N N . HIS A 1 160 ? 33.318 -8.613 -49.729 1.00 44.12 160 HIS A N 1
ATOM 1360 C CA . HIS A 1 160 ? 33.837 -9.978 -49.866 1.00 44.12 160 HIS A CA 1
ATOM 1361 C C . HIS A 1 160 ? 33.925 -10.387 -51.337 1.00 44.12 160 HIS A C 1
ATOM 1363 O O . HIS A 1 160 ? 34.811 -11.222 -51.633 1.00 44.12 160 HIS A O 1
#

Secondary structure (DSSP, 8-state):
-HHHHHHHHHHHHHHT-SSHHHHHHHHHHHHHH-TT-HHHHHHHHHHTB-TTSSB-GGGTGGGSSS-SS-HHHHHHHHHHHHHHHTSTT-S---HHHHHHHIIIIIHHHHHHHHHHHHTT-------HHHHHHHHHHHTS-HHHHHHHHHHHHHHHHT--

Radius of gyration: 26.44 Å; chains: 1; bounding box: 56×29×76 Å